Protein AF-A0A3D2N0R5-F1 (afdb_monomer_lite)

Secondary structure (DSSP, 8-state):
-EEEEE---GGGGSTTEEEEETTEEEETTS-EEEEEEEE--TTSTT-TT-BTTB--HHHHHHHHHHHT-EEEE--HHHHHH-SSEEEEEEEESSHHHHHHHHTTTTSB------SSS-----B-

Radius of gyration: 14.34 Å; chains: 1; bounding box: 42×24×33 Å

Structure (mmCIF, N/CA/C/O backbone):
data_AF-A0A3D2N0R5-F1
#
_entry.id   AF-A0A3D2N0R5-F1
#
loop_
_atom_site.group_PDB
_atom_site.id
_atom_site.type_symbol
_atom_site.label_atom_id
_atom_site.label_alt_id
_atom_site.label_comp_id
_atom_site.label_asym_id
_atom_site.label_entity_id
_atom_site.label_seq_id
_atom_site.pdbx_PDB_ins_code
_atom_site.Cartn_x
_atom_site.Cartn_y
_atom_site.Cartn_z
_atom_site.occupancy
_atom_site.B_iso_or_equiv
_atom_site.auth_seq_id
_atom_site.auth_comp_id
_atom_site.auth_asym_id
_atom_site.auth_atom_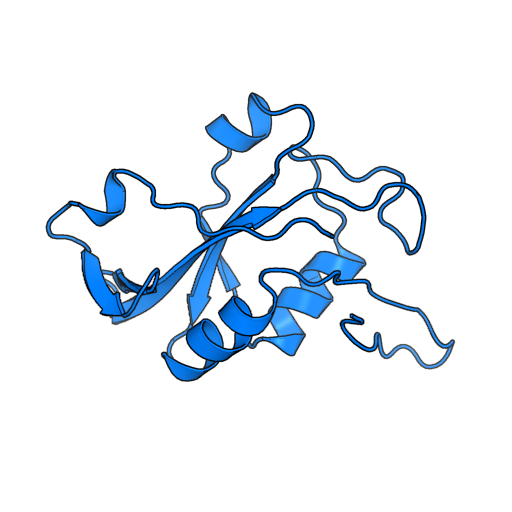id
_atom_site.pdbx_PDB_model_num
ATOM 1 N N . MET A 1 1 ? 9.246 -0.447 -8.792 1.00 92.69 1 MET A N 1
ATOM 2 C CA . MET A 1 1 ? 7.977 0.158 -8.373 1.00 92.69 1 MET A CA 1
ATOM 3 C C . MET A 1 1 ? 8.263 1.560 -7.874 1.00 92.69 1 MET A C 1
ATOM 5 O O . MET A 1 1 ? 9.262 1.792 -7.197 1.00 92.69 1 MET A O 1
ATOM 9 N N . LYS A 1 2 ? 7.421 2.525 -8.222 1.00 93.81 2 LYS A N 1
ATOM 10 C CA . LYS A 1 2 ? 7.651 3.951 -7.965 1.00 93.81 2 LYS A CA 1
ATOM 11 C C . LYS A 1 2 ? 6.344 4.681 -7.691 1.00 93.81 2 LYS A C 1
ATOM 13 O O . LYS A 1 2 ? 5.264 4.115 -7.819 1.00 93.81 2 LYS A O 1
ATOM 18 N N . ASN A 1 3 ? 6.454 5.964 -7.350 1.00 95.94 3 ASN A N 1
ATOM 19 C CA . ASN A 1 3 ? 5.307 6.860 -7.182 1.00 95.94 3 ASN A CA 1
ATOM 20 C C . ASN A 1 3 ? 4.294 6.368 -6.132 1.00 95.94 3 ASN A C 1
ATOM 22 O O . ASN A 1 3 ? 3.092 6.588 -6.283 1.00 95.94 3 ASN A O 1
ATOM 26 N N . PHE A 1 4 ? 4.789 5.743 -5.056 1.00 97.00 4 PHE A N 1
ATOM 27 C CA . PHE A 1 4 ? 3.961 5.262 -3.953 1.00 97.00 4 PHE A CA 1
ATOM 28 C C . PHE A 1 4 ? 3.158 6.397 -3.306 1.00 97.00 4 PHE A C 1
ATOM 30 O O . PHE A 1 4 ? 3.723 7.430 -2.930 1.00 97.00 4 PHE A O 1
ATOM 37 N N . LYS A 1 5 ? 1.847 6.197 -3.145 1.00 97.88 5 LYS A N 1
ATOM 38 C CA . LYS A 1 5 ? 0.920 7.147 -2.507 1.00 97.88 5 LYS A CA 1
ATOM 39 C C . LYS A 1 5 ? -0.099 6.415 -1.648 1.00 97.88 5 LYS A C 1
ATOM 41 O O . LYS A 1 5 ? -0.534 5.323 -2.001 1.00 97.88 5 LYS A O 1
ATOM 46 N N . LEU A 1 6 ? -0.547 7.065 -0.574 1.00 98.19 6 LEU A N 1
ATOM 47 C CA . LEU A 1 6 ? -1.702 6.599 0.193 1.00 98.19 6 LEU A CA 1
ATOM 48 C C . LEU A 1 6 ? -2.953 6.535 -0.686 1.00 98.19 6 LEU A C 1
ATOM 50 O O . LEU A 1 6 ? -3.284 7.486 -1.395 1.00 98.19 6 LEU A O 1
ATOM 54 N N . TYR A 1 7 ? -3.676 5.431 -0.562 1.00 98.38 7 TYR A N 1
ATOM 55 C CA . TYR A 1 7 ? -5.014 5.242 -1.092 1.00 98.38 7 TYR A CA 1
ATOM 56 C C . TYR A 1 7 ? -5.960 4.967 0.077 1.00 98.38 7 TYR A C 1
ATOM 58 O O . TYR A 1 7 ? -5.698 4.110 0.913 1.00 98.38 7 TYR A O 1
ATOM 66 N N . THR A 1 8 ? -7.042 5.737 0.183 1.00 97.94 8 THR A N 1
ATOM 67 C CA . THR A 1 8 ? -8.062 5.529 1.223 1.00 97.94 8 THR A CA 1
ATOM 68 C C . THR A 1 8 ? -9.321 4.972 0.563 1.00 97.94 8 THR A C 1
ATOM 70 O O . THR A 1 8 ? -10.112 5.763 0.047 1.00 97.94 8 THR A O 1
ATOM 73 N N . PRO A 1 9 ? -9.507 3.641 0.525 1.00 97.75 9 PRO A N 1
ATOM 74 C CA . PRO A 1 9 ? -10.718 3.030 -0.011 1.00 97.75 9 PRO A CA 1
ATOM 75 C C . PRO A 1 9 ? -11.936 3.358 0.862 1.00 97.75 9 PRO A C 1
ATOM 77 O O . PRO A 1 9 ? -11.827 3.529 2.079 1.00 97.75 9 PRO A O 1
ATOM 80 N N . GLU A 1 10 ? -13.126 3.371 0.260 1.00 97.62 10 GLU A N 1
ATOM 81 C CA . GLU A 1 10 ? -14.372 3.657 0.985 1.00 97.62 10 GLU A CA 1
ATOM 82 C C . GLU A 1 10 ? -14.645 2.664 2.125 1.00 97.62 10 GLU A C 1
ATOM 84 O O . GLU A 1 10 ? -15.215 3.057 3.144 1.00 97.62 10 GLU A O 1
ATOM 89 N N . LYS A 1 11 ? -14.182 1.408 1.997 1.00 97.12 11 LYS A N 1
ATOM 90 C CA . LYS A 1 11 ? -14.369 0.353 3.010 1.00 97.12 11 LYS A CA 1
ATOM 91 C C . LYS A 1 11 ? -13.796 0.722 4.382 1.00 97.12 11 LYS A C 1
ATOM 93 O O . LYS A 1 11 ? -14.351 0.303 5.394 1.00 97.12 11 LYS A O 1
ATOM 98 N N . TYR A 1 12 ? -12.773 1.578 4.440 1.00 98.00 12 TYR A N 1
ATOM 99 C CA . TYR A 1 12 ? -12.207 2.068 5.702 1.00 98.00 12 TYR A CA 1
ATOM 100 C C . TYR A 1 12 ? -13.153 2.978 6.498 1.00 98.00 12 TYR A C 1
ATOM 102 O O . TYR A 1 12 ? -12.910 3.222 7.675 1.00 98.00 12 TYR A O 1
ATOM 110 N N . ASN A 1 13 ? -14.237 3.470 5.891 1.00 96.25 13 ASN A N 1
ATOM 111 C CA . ASN A 1 13 ? -15.257 4.271 6.576 1.00 96.25 13 ASN A CA 1
ATOM 112 C C . ASN A 1 13 ? -16.383 3.418 7.192 1.00 96.25 13 ASN A C 1
ATOM 114 O O . ASN A 1 13 ? -17.387 3.963 7.655 1.00 96.25 13 ASN A O 1
ATOM 118 N N . THR A 1 14 ? -16.258 2.091 7.161 1.00 97.56 14 THR A N 1
ATOM 119 C CA . THR A 1 14 ? -17.237 1.161 7.739 1.00 97.56 14 THR A CA 1
ATOM 120 C C . THR A 1 14 ? -16.874 0.794 9.181 1.00 97.56 14 THR A C 1
ATOM 122 O O . THR A 1 14 ? -15.783 1.094 9.657 1.00 97.56 14 THR A O 1
ATOM 125 N N . ALA A 1 15 ? -17.791 0.134 9.893 1.00 96.75 15 ALA A N 1
ATOM 126 C CA . ALA A 1 15 ? -17.558 -0.308 11.271 1.00 96.75 15 ALA A CA 1
ATOM 127 C C . ALA A 1 15 ? -16.512 -1.435 11.391 1.00 96.75 15 ALA A C 1
ATOM 129 O O . ALA A 1 15 ? -16.052 -1.708 12.498 1.00 96.75 15 ALA A O 1
ATOM 130 N N . ASP A 1 16 ? -16.136 -2.064 10.274 1.00 97.44 16 ASP A N 1
ATOM 131 C CA . ASP A 1 16 ? -15.157 -3.154 10.237 1.00 97.44 16 ASP A CA 1
ATOM 132 C C . ASP A 1 16 ? -13.708 -2.649 10.336 1.00 97.44 16 ASP A C 1
ATOM 134 O O . ASP A 1 16 ? -12.782 -3.452 10.450 1.00 97.44 16 ASP A O 1
ATOM 138 N N . TYR A 1 17 ? -13.507 -1.325 10.309 1.00 98.31 17 TYR A N 1
ATOM 139 C CA . TYR A 1 17 ? -12.197 -0.692 10.374 1.00 98.31 17 TYR A CA 1
ATOM 140 C C . TYR A 1 17 ? -12.141 0.390 11.457 1.00 98.31 17 TYR A C 1
ATOM 142 O O . TYR A 1 17 ? -12.969 1.296 11.524 1.00 98.31 17 TYR A O 1
ATOM 150 N N . GLU A 1 18 ? -11.101 0.335 12.285 1.00 98.31 18 GLU A N 1
ATOM 151 C CA . GLU A 1 18 ? -10.773 1.362 13.273 1.00 98.31 18 GLU A CA 1
ATOM 152 C C . GLU A 1 18 ? -9.526 2.128 12.824 1.00 98.31 18 GLU A C 1
ATOM 154 O O . GLU A 1 18 ? -8.501 1.531 12.503 1.00 98.31 18 GLU A O 1
ATOM 159 N N . LYS A 1 19 ? -9.566 3.463 12.813 1.00 98.19 19 LYS A N 1
ATOM 160 C CA . LYS A 1 19 ? -8.384 4.262 12.468 1.00 98.19 19 LYS A CA 1
ATOM 161 C C . LYS A 1 19 ? -7.318 4.140 13.563 1.00 98.19 19 LYS A C 1
ATOM 163 O O . LYS A 1 19 ? -7.550 4.561 14.692 1.00 98.19 19 LYS A O 1
ATOM 168 N N . ALA A 1 20 ? -6.139 3.634 13.207 1.00 97.88 20 ALA A N 1
ATOM 169 C CA . ALA A 1 20 ? -5.012 3.434 14.122 1.00 97.88 20 ALA A CA 1
ATOM 170 C C . ALA A 1 20 ? -3.881 4.464 13.928 1.00 97.88 20 ALA A C 1
ATOM 172 O O . ALA A 1 20 ? -3.058 4.652 14.820 1.00 97.88 20 ALA A O 1
ATOM 173 N N . GLY A 1 21 ? -3.854 5.157 12.785 1.00 96.81 21 GLY A N 1
ATOM 174 C CA . GLY A 1 21 ? -2.856 6.172 12.448 1.00 96.81 21 GLY A CA 1
ATOM 175 C C . GLY A 1 21 ? -3.213 6.926 11.166 1.00 96.81 21 GLY A C 1
ATOM 176 O O . GLY A 1 21 ? -4.303 6.769 10.608 1.00 96.81 21 GLY A O 1
ATOM 177 N N . GLU A 1 22 ? -2.312 7.778 10.681 1.00 96.12 22 GLU A N 1
ATOM 178 C CA . GLU A 1 22 ? -2.484 8.417 9.374 1.00 96.12 22 GLU A CA 1
ATOM 179 C C . GLU A 1 22 ? -2.288 7.381 8.261 1.00 96.12 22 GLU A C 1
ATOM 181 O O . GLU A 1 22 ? -1.206 6.831 8.101 1.00 96.12 22 GLU A O 1
ATOM 186 N N . GLY A 1 23 ? -3.362 7.072 7.528 1.00 97.62 23 GLY A N 1
ATOM 187 C CA . GLY A 1 23 ? -3.338 6.032 6.496 1.00 97.62 23 GLY A CA 1
ATOM 188 C C . GLY A 1 23 ? -3.291 4.594 7.030 1.00 97.62 23 GLY A C 1
ATOM 189 O O . GLY A 1 23 ? -3.190 3.674 6.223 1.00 97.62 23 GLY A O 1
ATOM 190 N N . ILE A 1 24 ? -3.389 4.391 8.349 1.00 98.69 24 ILE A N 1
ATOM 191 C CA . ILE A 1 24 ? -3.349 3.073 8.998 1.00 98.69 24 ILE A CA 1
ATOM 192 C C . ILE A 1 24 ? -4.682 2.796 9.683 1.00 98.69 24 ILE A C 1
ATOM 194 O O . ILE A 1 24 ? -5.172 3.609 10.475 1.00 98.69 24 ILE A O 1
ATOM 198 N N . TYR A 1 25 ? -5.232 1.618 9.423 1.00 98.75 25 TYR A N 1
ATOM 199 C CA . TYR A 1 25 ? -6.481 1.141 10.003 1.00 98.75 25 TYR A CA 1
ATOM 200 C C . TYR A 1 25 ? -6.267 -0.237 10.616 1.00 98.75 25 TYR A C 1
ATOM 202 O O . TYR A 1 25 ? -5.320 -0.930 10.268 1.00 98.75 25 TYR A O 1
ATOM 210 N N . LYS A 1 26 ? -7.130 -0.634 11.540 1.00 98.56 26 LYS A N 1
ATOM 211 C CA . LYS A 1 26 ? -7.186 -1.980 12.094 1.00 98.56 26 LYS A CA 1
ATOM 212 C C . LYS A 1 26 ? -8.484 -2.631 11.642 1.00 98.56 26 LYS A C 1
ATOM 214 O O . LYS A 1 26 ? -9.540 -2.049 11.873 1.00 98.56 26 LYS A O 1
ATOM 219 N N . ASN A 1 27 ? -8.406 -3.779 10.978 1.00 97.88 27 ASN A N 1
ATOM 220 C CA . ASN A 1 27 ? -9.586 -4.495 10.492 1.00 97.88 27 ASN A CA 1
ATOM 221 C C . ASN A 1 27 ? -10.231 -5.357 11.601 1.00 97.88 27 ASN A C 1
ATOM 223 O O . ASN A 1 27 ? -9.684 -5.509 12.700 1.00 97.88 27 ASN A O 1
ATOM 227 N N . SER A 1 28 ? -11.383 -5.960 11.302 1.00 96.25 28 SER A N 1
ATOM 228 C CA . SER A 1 28 ? -12.127 -6.841 12.215 1.00 96.25 28 SER A CA 1
ATOM 229 C C . SER A 1 28 ? -11.351 -8.083 12.671 1.00 96.25 28 SER A C 1
ATOM 231 O O . SER A 1 28 ? -11.617 -8.605 13.754 1.00 96.25 28 SER A O 1
ATOM 233 N N . ASP A 1 29 ? -10.374 -8.533 11.880 1.00 95.69 29 ASP A N 1
ATOM 234 C CA . ASP A 1 29 ? -9.502 -9.675 12.193 1.00 95.69 29 ASP A CA 1
ATOM 235 C C . ASP A 1 29 ? -8.340 -9.298 13.130 1.00 95.69 29 ASP A C 1
ATOM 237 O O . ASP A 1 29 ? -7.568 -10.155 13.579 1.00 95.69 29 ASP A O 1
ATOM 241 N N . GLY A 1 30 ? -8.242 -8.010 13.474 1.00 97.12 30 GLY A N 1
ATOM 242 C CA . GLY A 1 30 ? -7.240 -7.450 14.365 1.00 97.12 30 GLY A CA 1
ATOM 243 C C . GLY A 1 30 ? -5.924 -7.079 13.681 1.00 97.12 30 GLY A C 1
ATOM 244 O O . GLY A 1 30 ? -4.974 -6.745 14.393 1.00 97.12 30 GLY A O 1
ATOM 245 N N . ASP A 1 31 ? -5.870 -7.109 12.351 1.00 98.50 31 ASP A N 1
ATOM 246 C CA . ASP A 1 31 ? -4.686 -6.782 11.556 1.00 98.50 31 ASP A CA 1
ATOM 247 C C . ASP A 1 31 ? -4.618 -5.288 11.266 1.00 98.50 31 ASP A C 1
ATOM 249 O O . ASP A 1 31 ? -5.639 -4.637 11.032 1.00 98.50 31 ASP A O 1
ATOM 253 N N . TYR A 1 32 ? -3.405 -4.742 11.266 1.00 98.81 32 TYR A N 1
ATOM 254 C CA . TYR A 1 32 ? -3.154 -3.381 10.816 1.00 98.81 32 TYR A CA 1
ATOM 255 C C . TYR A 1 32 ? -3.013 -3.380 9.305 1.00 98.81 32 TYR A C 1
ATOM 257 O O . TYR A 1 32 ? -2.232 -4.156 8.763 1.00 98.81 32 TYR A O 1
ATOM 265 N N . VAL A 1 33 ? -3.742 -2.493 8.642 1.00 98.81 33 VAL A N 1
ATOM 266 C CA . VAL A 1 33 ? -3.780 -2.380 7.191 1.00 98.81 33 VAL A CA 1
ATOM 267 C C . VAL A 1 33 ? -3.493 -0.959 6.729 1.00 98.81 33 VAL A C 1
ATOM 269 O O . VAL A 1 33 ? -3.851 0.027 7.382 1.00 98.81 33 VAL A O 1
ATOM 272 N N . THR A 1 34 ? -2.872 -0.851 5.563 1.00 98.88 34 THR A N 1
ATOM 273 C CA . THR A 1 34 ? -2.791 0.382 4.784 1.00 98.88 34 THR A CA 1
ATOM 274 C C . THR A 1 34 ? -2.992 0.058 3.315 1.00 98.88 34 THR A C 1
ATOM 276 O O . THR A 1 34 ? -2.681 -1.038 2.864 1.00 98.88 34 THR A O 1
ATOM 279 N N . SER A 1 35 ? -3.533 1.006 2.562 1.00 98.81 35 SER A N 1
ATOM 280 C CA . SER A 1 35 ? -3.701 0.849 1.123 1.00 98.81 35 SER A CA 1
ATOM 281 C C . SER A 1 35 ? -2.816 1.851 0.403 1.00 98.81 35 SER A C 1
ATOM 283 O O . SER A 1 35 ? -2.814 3.040 0.732 1.00 98.81 35 SER A O 1
ATOM 285 N N . LEU A 1 36 ? -2.051 1.363 -0.569 1.00 98.75 36 LEU A N 1
ATOM 286 C CA . LEU A 1 36 ? -1.156 2.176 -1.380 1.00 98.75 36 LEU A CA 1
ATOM 287 C C . LEU A 1 36 ? -1.497 2.027 -2.857 1.00 98.75 36 LEU A C 1
ATOM 289 O O . LEU A 1 36 ? -1.958 0.984 -3.319 1.00 98.75 36 LEU A O 1
ATOM 293 N N . THR A 1 37 ? -1.213 3.092 -3.593 1.00 98.69 37 THR A N 1
ATOM 294 C CA . THR A 1 37 ? -1.059 3.049 -5.045 1.00 98.69 37 THR A CA 1
ATOM 295 C C . THR A 1 37 ? 0.404 3.181 -5.406 1.00 98.69 37 THR A C 1
ATOM 297 O O . THR A 1 37 ? 1.152 3.834 -4.677 1.00 98.69 37 THR A O 1
ATOM 300 N N . PHE A 1 38 ? 0.807 2.585 -6.521 1.00 97.75 38 PHE A N 1
ATOM 301 C CA . PHE A 1 38 ? 2.145 2.718 -7.090 1.00 97.75 38 PHE A CA 1
ATOM 302 C C . PHE A 1 38 ? 2.112 2.466 -8.597 1.00 97.75 38 PHE A C 1
ATOM 304 O O . PHE A 1 38 ? 1.100 2.049 -9.152 1.00 97.75 38 PHE A O 1
ATOM 311 N N . GLU A 1 39 ? 3.224 2.734 -9.263 1.00 96.62 39 GLU A N 1
ATOM 312 C CA . GLU A 1 39 ? 3.440 2.419 -10.671 1.00 96.62 39 GLU A CA 1
ATOM 313 C C . GLU A 1 39 ? 4.591 1.419 -10.780 1.00 96.62 39 GLU A C 1
ATOM 315 O O . GLU A 1 39 ? 5.564 1.491 -10.018 1.00 96.62 39 GLU A O 1
ATOM 320 N N . MET A 1 40 ? 4.511 0.513 -11.746 1.00 93.94 40 MET A N 1
ATOM 321 C CA . MET A 1 40 ? 5.647 -0.329 -12.111 1.00 93.94 40 MET A CA 1
ATOM 322 C C . MET A 1 40 ? 6.744 0.536 -12.758 1.00 93.94 40 MET A C 1
ATOM 324 O O . MET A 1 40 ? 6.464 1.534 -13.435 1.00 93.94 40 MET A O 1
ATOM 328 N N . ASP A 1 41 ? 8.016 0.214 -12.512 1.00 90.12 41 ASP A N 1
ATOM 329 C CA . ASP A 1 41 ? 9.133 0.849 -13.214 1.00 90.12 41 ASP A CA 1
ATOM 330 C C . ASP A 1 41 ? 9.607 -0.008 -14.390 1.00 90.12 41 ASP A C 1
ATOM 332 O O . ASP A 1 41 ? 10.673 -0.611 -14.334 1.00 90.12 41 ASP A O 1
ATOM 336 N N . ASN A 1 42 ? 8.836 0.002 -15.483 1.00 85.31 42 ASN A N 1
ATOM 337 C CA . ASN A 1 42 ? 8.999 -0.858 -16.672 1.00 85.31 42 ASN A CA 1
ATOM 338 C C . ASN A 1 42 ? 10.285 -0.626 -17.490 1.00 85.31 42 ASN A C 1
ATOM 340 O O . ASN A 1 42 ? 10.347 -0.924 -18.680 1.00 85.31 42 ASN A O 1
ATOM 344 N N . THR A 1 43 ? 11.312 -0.030 -16.894 1.00 84.25 43 THR A N 1
ATOM 345 C CA . THR A 1 43 ? 12.575 0.299 -17.554 1.00 84.25 43 THR A CA 1
ATOM 346 C C . THR A 1 43 ? 13.735 -0.596 -17.135 1.00 84.25 43 THR A C 1
ATOM 348 O O . THR A 1 43 ? 14.784 -0.528 -17.779 1.00 84.25 43 THR A O 1
ATOM 351 N N . ARG A 1 44 ? 13.599 -1.377 -16.055 1.00 79.56 44 ARG A N 1
ATOM 352 C CA . ARG A 1 44 ? 14.717 -2.101 -15.435 1.00 79.56 44 ARG A CA 1
ATOM 353 C C . ARG A 1 44 ? 14.257 -3.143 -14.411 1.00 79.56 44 ARG A C 1
ATOM 355 O O . ARG A 1 44 ? 13.133 -3.089 -13.926 1.00 79.56 44 ARG A O 1
ATOM 362 N N . PHE A 1 45 ? 15.204 -3.982 -13.991 1.00 80.12 45 PHE A N 1
ATOM 363 C CA . PHE A 1 45 ? 15.157 -4.780 -12.757 1.00 80.12 45 PHE A CA 1
ATOM 364 C C . PHE A 1 45 ? 13.940 -5.717 -12.621 1.00 80.12 45 PHE A C 1
ATOM 366 O O . PHE A 1 45 ? 13.444 -5.937 -11.519 1.00 80.12 45 PHE A O 1
ATOM 373 N N . GLY A 1 46 ? 13.484 -6.309 -13.731 1.00 78.12 46 GLY A N 1
ATOM 374 C CA . GLY A 1 46 ? 12.425 -7.326 -13.719 1.00 78.12 46 GLY A CA 1
ATOM 375 C C . GLY A 1 46 ? 11.004 -6.756 -13.716 1.00 78.12 46 GLY A C 1
ATOM 376 O O . GLY A 1 46 ? 10.043 -7.482 -13.454 1.00 78.12 46 GLY A O 1
ATOM 377 N N . GLU A 1 47 ? 10.857 -5.461 -13.995 1.00 85.38 47 GLU A N 1
ATOM 378 C CA . GLU A 1 47 ? 9.573 -4.762 -14.072 1.00 85.38 47 GLU A CA 1
ATOM 379 C C . GLU A 1 47 ? 9.119 -4.462 -15.501 1.00 85.38 47 GLU A C 1
ATOM 381 O O . GLU A 1 47 ? 8.040 -3.912 -15.690 1.00 85.38 47 GLU A O 1
ATOM 386 N N . GLU A 1 48 ? 9.910 -4.816 -16.515 1.00 87.50 48 GLU A N 1
ATOM 387 C CA . GLU A 1 48 ? 9.727 -4.396 -17.911 1.00 87.50 48 GLU A CA 1
ATOM 388 C C . GLU A 1 48 ? 8.349 -4.756 -18.493 1.00 87.50 48 GLU A C 1
ATOM 390 O O . GLU A 1 48 ? 7.783 -3.976 -19.258 1.00 87.50 48 GLU A O 1
ATOM 395 N N . GLU A 1 49 ? 7.790 -5.894 -18.080 1.00 87.62 49 GLU A N 1
ATOM 396 C CA . GLU A 1 49 ? 6.474 -6.389 -18.512 1.00 87.62 49 GLU A CA 1
ATOM 397 C C . GLU A 1 49 ? 5.375 -6.175 -17.450 1.00 87.62 49 GLU A C 1
ATOM 399 O O . GLU A 1 49 ? 4.234 -6.590 -17.640 1.00 87.62 49 GLU A O 1
ATOM 404 N N . GLY A 1 50 ? 5.707 -5.537 -16.323 1.00 92.19 50 GLY A N 1
ATOM 405 C CA . GLY A 1 50 ? 4.794 -5.342 -15.204 1.00 92.19 50 GLY A CA 1
ATOM 406 C C . GLY A 1 50 ? 3.669 -4.359 -15.528 1.00 92.19 50 GLY A C 1
ATOM 407 O O . GLY A 1 50 ? 3.884 -3.292 -16.112 1.00 92.19 50 GLY A O 1
ATOM 408 N N . CYS A 1 51 ? 2.454 -4.686 -15.096 1.00 95.44 51 CYS A N 1
ATOM 409 C CA . CYS A 1 51 ? 1.286 -3.811 -15.208 1.00 95.44 51 CYS A CA 1
ATOM 410 C C . CYS A 1 51 ? 0.327 -4.017 -14.021 1.00 95.44 51 CYS A C 1
ATOM 412 O O . CYS A 1 51 ? 0.501 -4.968 -13.260 1.00 95.44 51 CYS A O 1
ATOM 414 N N . PRO A 1 52 ? -0.697 -3.166 -13.828 1.00 97.44 52 PRO A N 1
ATOM 415 C CA . PRO A 1 52 ? -1.671 -3.352 -12.746 1.00 97.44 52 PRO A CA 1
ATOM 416 C C . PRO A 1 52 ? -2.354 -4.728 -12.746 1.00 97.44 52 PRO A C 1
ATOM 418 O O . PRO A 1 52 ? -2.650 -5.270 -11.684 1.00 97.44 52 PRO A O 1
ATOM 421 N N . GLN A 1 53 ? -2.569 -5.316 -13.925 1.00 96.81 53 GLN A N 1
ATOM 422 C CA . GLN A 1 53 ? -3.164 -6.644 -14.098 1.00 96.81 53 GLN A CA 1
ATOM 423 C C . GLN A 1 53 ? -2.169 -7.791 -13.861 1.00 96.81 53 GLN A C 1
ATOM 425 O O . GLN A 1 53 ? -2.597 -8.928 -13.666 1.00 96.81 53 GLN A O 1
ATOM 430 N N . ASP A 1 54 ? -0.867 -7.502 -13.887 1.00 96.00 54 ASP A N 1
ATOM 431 C CA . ASP A 1 54 ? 0.221 -8.469 -13.741 1.00 96.00 54 ASP A CA 1
ATOM 432 C C . ASP A 1 54 ? 1.437 -7.795 -13.083 1.00 96.00 54 ASP A C 1
ATOM 434 O O . ASP A 1 54 ? 2.385 -7.353 -13.740 1.00 96.00 54 ASP A O 1
ATOM 438 N N . ILE A 1 55 ? 1.361 -7.622 -11.759 1.00 95.56 55 ILE A N 1
ATOM 439 C CA . ILE A 1 55 ? 2.421 -6.990 -10.963 1.00 95.56 55 ILE A CA 1
ATOM 440 C C . ILE A 1 55 ? 3.637 -7.926 -10.929 1.00 95.56 55 ILE A C 1
ATOM 442 O O . ILE A 1 55 ? 3.531 -9.086 -10.515 1.00 95.56 55 ILE A O 1
ATOM 446 N N . SER A 1 56 ? 4.809 -7.406 -11.315 1.00 92.94 56 SER A N 1
ATOM 447 C CA . SER A 1 56 ? 6.055 -8.179 -11.344 1.00 92.94 56 SER A CA 1
ATOM 448 C C . SER A 1 56 ? 6.375 -8.799 -9.992 1.00 92.94 56 SER A C 1
ATOM 450 O O . SER A 1 56 ? 6.502 -8.099 -8.989 1.00 92.94 56 SER A O 1
ATOM 452 N N . GLN A 1 57 ? 6.567 -10.118 -9.992 1.00 89.00 57 GLN A N 1
ATOM 453 C CA . GLN A 1 57 ? 6.715 -10.907 -8.771 1.00 89.00 57 GLN A CA 1
ATOM 454 C C . GLN A 1 57 ? 7.973 -10.532 -7.983 1.00 89.00 57 GLN A C 1
ATOM 456 O O . GLN A 1 57 ? 7.858 -10.182 -6.819 1.00 89.00 57 GLN A O 1
ATOM 461 N N . THR A 1 58 ? 9.154 -10.517 -8.608 1.00 87.88 58 THR A N 1
ATOM 462 C CA . THR A 1 58 ? 10.436 -10.342 -7.898 1.00 87.88 58 THR A CA 1
ATOM 463 C C . THR A 1 58 ? 10.508 -9.080 -7.022 1.00 87.88 58 THR A C 1
ATOM 465 O O . THR A 1 58 ? 10.741 -9.211 -5.821 1.00 87.88 58 THR A O 1
ATOM 468 N N . PRO A 1 59 ? 10.296 -7.855 -7.545 1.00 89.44 59 PRO A N 1
ATOM 469 C CA . PRO A 1 59 ? 10.331 -6.660 -6.703 1.00 89.44 59 PRO A CA 1
ATOM 470 C C . PRO A 1 59 ? 9.140 -6.578 -5.747 1.00 89.44 59 PRO A C 1
ATOM 472 O O . PRO A 1 59 ? 9.243 -5.938 -4.703 1.00 89.44 59 PRO A O 1
ATOM 475 N N . PHE A 1 60 ? 8.009 -7.201 -6.079 1.00 93.25 60 PHE A N 1
ATOM 476 C CA . PHE A 1 60 ? 6.840 -7.188 -5.212 1.00 93.25 60 PHE A CA 1
ATOM 477 C C . PHE A 1 60 ? 7.014 -8.111 -4.001 1.00 93.25 60 PHE A C 1
ATOM 479 O O . PHE A 1 60 ? 6.780 -7.672 -2.880 1.00 93.25 60 PHE A O 1
ATOM 486 N N . GLU A 1 61 ? 7.493 -9.340 -4.197 1.00 91.75 61 GLU A N 1
ATOM 487 C CA . GLU A 1 61 ? 7.821 -10.284 -3.122 1.00 91.75 61 GLU A CA 1
ATOM 488 C C . GLU A 1 61 ? 8.900 -9.715 -2.192 1.00 91.75 61 GLU A C 1
ATOM 490 O O . GLU A 1 61 ? 8.721 -9.736 -0.976 1.00 91.75 61 GLU A O 1
ATOM 495 N N . ASP A 1 62 ? 9.954 -9.100 -2.740 1.00 90.31 62 ASP A N 1
ATOM 496 C CA . ASP A 1 62 ? 10.992 -8.456 -1.924 1.00 90.31 62 ASP A CA 1
ATOM 497 C C . ASP A 1 62 ? 10.438 -7.279 -1.097 1.00 90.31 62 ASP A C 1
ATOM 499 O O . ASP A 1 62 ? 10.834 -7.071 0.050 1.00 90.31 62 ASP A O 1
ATOM 503 N N . LEU A 1 63 ? 9.462 -6.527 -1.624 1.00 93.81 63 LEU A N 1
ATOM 504 C CA . LEU A 1 63 ? 8.762 -5.497 -0.850 1.00 93.81 63 LEU A CA 1
ATOM 505 C C . LEU A 1 63 ? 7.978 -6.119 0.311 1.00 93.81 63 LEU A C 1
ATOM 507 O O . LEU A 1 63 ? 8.068 -5.624 1.438 1.00 93.81 63 LEU A O 1
ATOM 511 N N . LEU A 1 64 ? 7.227 -7.193 0.062 1.00 95.81 64 LEU A N 1
ATOM 512 C CA . LEU A 1 64 ? 6.462 -7.881 1.105 1.00 95.81 64 LEU A CA 1
ATOM 513 C C . LEU A 1 64 ? 7.385 -8.391 2.224 1.00 95.81 64 LEU A C 1
ATOM 515 O O . LEU A 1 64 ? 7.137 -8.106 3.400 1.00 95.81 64 LEU A O 1
ATOM 519 N N . ASP A 1 65 ? 8.495 -9.037 1.863 1.00 93.38 65 ASP A N 1
ATOM 520 C CA . ASP A 1 65 ? 9.476 -9.577 2.810 1.00 93.38 65 ASP A CA 1
ATOM 521 C C . ASP A 1 65 ? 10.232 -8.471 3.565 1.00 93.38 65 ASP A C 1
ATOM 523 O O . ASP A 1 65 ? 10.336 -8.499 4.796 1.00 93.38 65 ASP A O 1
ATOM 527 N N . SER A 1 66 ? 10.704 -7.439 2.858 1.00 91.44 66 SER A N 1
ATOM 528 C CA . SER A 1 66 ? 11.461 -6.318 3.437 1.00 91.44 66 SER A CA 1
ATOM 529 C C . SER A 1 66 ? 10.663 -5.529 4.478 1.00 91.44 66 SER A C 1
ATOM 531 O O . SER A 1 66 ? 11.232 -4.988 5.443 1.00 91.44 66 SER A O 1
ATOM 533 N N . TYR A 1 67 ? 9.347 -5.439 4.290 1.00 94.75 67 TYR A N 1
ATOM 534 C CA . TYR A 1 67 ? 8.444 -4.718 5.183 1.00 94.75 67 TYR A CA 1
ATOM 535 C C . TYR A 1 67 ? 7.629 -5.627 6.102 1.00 94.75 67 TYR A C 1
ATOM 537 O O . TYR A 1 67 ? 6.937 -5.100 6.965 1.00 94.75 67 TYR A O 1
ATOM 545 N N . MET A 1 68 ? 7.774 -6.952 5.995 1.00 97.00 68 MET A N 1
ATOM 546 C CA . MET A 1 68 ? 7.049 -7.942 6.800 1.00 97.00 68 MET A CA 1
ATOM 547 C C . MET A 1 68 ? 5.522 -7.784 6.703 1.00 97.00 68 MET A C 1
ATOM 549 O O . MET A 1 68 ? 4.804 -7.856 7.702 1.00 97.00 68 MET A O 1
ATOM 553 N N . VAL A 1 69 ? 5.026 -7.554 5.487 1.00 98.44 69 VAL A N 1
ATOM 554 C CA . VAL A 1 69 ? 3.598 -7.376 5.185 1.00 98.44 69 VAL A CA 1
ATOM 555 C C . VAL A 1 69 ? 3.119 -8.436 4.196 1.00 98.44 69 VAL A C 1
ATOM 557 O O . VAL A 1 69 ? 3.910 -9.034 3.476 1.00 98.44 69 VAL A O 1
ATOM 560 N N . TRP A 1 70 ? 1.809 -8.649 4.120 1.00 98.62 70 TRP A N 1
ATOM 561 C CA . TRP A 1 70 ? 1.177 -9.434 3.055 1.00 98.62 70 TRP A CA 1
ATOM 562 C C . TRP A 1 70 ? 0.064 -8.631 2.387 1.00 98.62 70 TRP A C 1
ATOM 564 O O . TRP A 1 70 ? -0.424 -7.652 2.950 1.00 98.62 70 TRP A O 1
ATOM 574 N N . VAL A 1 71 ? -0.359 -9.046 1.192 1.00 98.44 71 VAL A N 1
ATOM 575 C CA . VAL A 1 71 ? -1.515 -8.434 0.525 1.00 98.44 71 VAL A CA 1
ATOM 576 C C . VAL A 1 71 ? -2.801 -8.960 1.153 1.00 98.44 71 VAL A C 1
ATOM 578 O O . VAL A 1 71 ? -3.037 -10.169 1.150 1.00 98.44 71 VAL A O 1
ATOM 581 N N . SER A 1 72 ? -3.635 -8.071 1.685 1.00 98.12 72 SER A N 1
ATOM 582 C CA . SER A 1 72 ? -4.975 -8.417 2.183 1.00 98.12 72 SER A CA 1
ATOM 583 C C . SER A 1 72 ? -6.084 -8.125 1.175 1.00 98.12 72 SER A C 1
ATOM 585 O O . SER A 1 72 ? -7.141 -8.748 1.244 1.00 98.12 72 SER A O 1
ATOM 587 N N . ASP A 1 73 ? -5.842 -7.229 0.217 1.00 98.38 73 ASP A N 1
ATOM 588 C CA . ASP A 1 73 ? -6.759 -6.937 -0.883 1.00 98.38 73 ASP A CA 1
ATOM 589 C C . ASP A 1 73 ? -5.968 -6.595 -2.147 1.00 98.38 73 ASP A C 1
ATOM 591 O O . ASP A 1 73 ? -5.124 -5.694 -2.141 1.00 98.38 73 ASP A O 1
ATOM 595 N N . PHE A 1 74 ? -6.256 -7.331 -3.221 1.00 97.81 74 PHE A N 1
ATOM 596 C CA . PHE A 1 74 ? -5.631 -7.151 -4.528 1.00 97.81 74 PHE A CA 1
ATOM 597 C C . PHE A 1 74 ? -6.333 -6.107 -5.395 1.00 97.81 74 PHE A C 1
ATOM 599 O O . PHE A 1 74 ? -5.895 -5.864 -6.515 1.00 97.81 74 PHE A O 1
ATOM 606 N N . TYR A 1 75 ? -7.467 -5.557 -4.945 1.00 98.31 75 TYR A N 1
ATOM 607 C CA . TYR A 1 75 ? -8.249 -4.569 -5.687 1.00 98.31 75 TYR A CA 1
ATOM 608 C C . TYR A 1 75 ? -8.455 -4.935 -7.168 1.00 98.31 75 TYR A C 1
ATOM 610 O O . TYR A 1 75 ? -8.258 -4.097 -8.048 1.00 98.31 75 TYR A O 1
ATOM 618 N N . TYR A 1 76 ? -8.836 -6.191 -7.446 1.00 97.50 76 TYR A N 1
ATOM 619 C CA . TYR A 1 76 ? -8.873 -6.745 -8.808 1.00 97.50 76 TYR A CA 1
ATOM 620 C C . TYR A 1 76 ? -9.622 -5.860 -9.809 1.00 97.50 76 TYR A C 1
ATOM 622 O O . TYR A 1 76 ? -9.126 -5.667 -10.912 1.00 97.50 76 TYR A O 1
ATOM 630 N N . ASP A 1 77 ? -10.764 -5.286 -9.424 1.00 98.12 77 ASP A N 1
ATOM 631 C CA . ASP A 1 77 ? -11.552 -4.429 -10.316 1.00 98.12 77 ASP A CA 1
ATOM 632 C C . ASP A 1 77 ? -10.823 -3.112 -10.642 1.00 98.12 77 ASP A C 1
ATOM 634 O O . ASP A 1 77 ? -10.724 -2.732 -11.807 1.00 98.12 77 ASP A O 1
ATOM 638 N N . LEU A 1 78 ? -10.228 -2.450 -9.640 1.00 98.12 78 LEU A N 1
ATOM 639 C CA . LEU A 1 78 ? -9.463 -1.212 -9.853 1.00 98.12 78 LEU A CA 1
ATOM 640 C C . LEU A 1 78 ? -8.216 -1.464 -10.703 1.00 98.12 78 LEU A C 1
ATOM 642 O O . LEU A 1 78 ? -7.898 -0.679 -11.593 1.00 98.12 78 LEU A O 1
ATOM 646 N N . ASN A 1 79 ? -7.518 -2.568 -10.438 1.00 98.25 79 ASN A N 1
ATOM 647 C CA . ASN A 1 79 ? -6.345 -2.966 -11.205 1.00 98.25 79 ASN A CA 1
ATOM 648 C 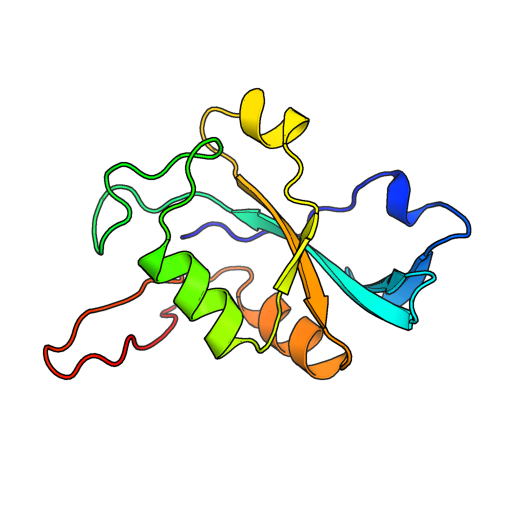C . ASN A 1 79 ? -6.711 -3.391 -12.634 1.00 98.25 79 ASN A C 1
ATOM 650 O O . ASN A 1 79 ? -5.976 -3.069 -13.561 1.00 98.25 79 ASN A O 1
ATOM 654 N N . ALA A 1 80 ? -7.857 -4.043 -12.853 1.00 97.94 80 ALA A N 1
ATOM 655 C CA . ALA A 1 80 ? -8.331 -4.401 -14.190 1.00 97.94 80 ALA A CA 1
ATOM 656 C C . ALA A 1 80 ? -8.636 -3.168 -15.055 1.00 97.94 80 ALA A C 1
ATOM 658 O O . ALA A 1 80 ? -8.351 -3.184 -16.252 1.00 97.94 80 ALA A O 1
ATOM 659 N N . GLU A 1 81 ? -9.176 -2.106 -14.454 1.00 97.69 81 GLU A N 1
ATOM 660 C CA . GLU A 1 81 ? -9.541 -0.856 -15.135 1.00 97.69 81 GLU A CA 1
ATOM 661 C C . GLU A 1 81 ? -8.372 0.128 -15.312 1.00 97.69 81 GLU A C 1
ATOM 663 O O . GLU A 1 81 ? -8.494 1.117 -16.038 1.00 97.69 81 GLU A O 1
ATOM 668 N N . SER A 1 82 ? -7.238 -0.121 -14.657 1.00 97.44 82 SER A N 1
ATOM 669 C CA . SER A 1 82 ? -6.090 0.780 -14.649 1.00 97.44 82 SER A CA 1
ATOM 670 C C . SER A 1 82 ? -5.030 0.370 -15.670 1.00 97.44 82 SER A C 1
ATOM 672 O O . SER A 1 82 ? -4.603 -0.778 -15.719 1.00 97.44 82 SER A O 1
ATOM 674 N N . GLU A 1 83 ? -4.546 1.324 -16.467 1.00 95.94 83 GLU A N 1
ATOM 675 C CA . GLU A 1 83 ? -3.443 1.083 -17.412 1.00 95.94 83 GLU A CA 1
ATOM 676 C C . GLU A 1 83 ? -2.054 1.230 -16.764 1.00 95.94 83 GLU A C 1
ATOM 678 O O . GLU A 1 83 ? -1.065 0.744 -17.306 1.00 95.94 83 GLU A O 1
ATOM 683 N N . VAL A 1 84 ? -1.953 1.938 -15.63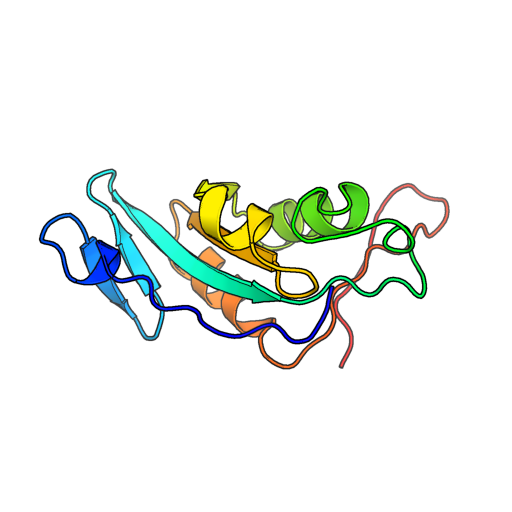2 1.00 96.25 84 VAL A N 1
ATOM 684 C CA . VAL A 1 84 ? -0.659 2.389 -15.075 1.00 96.25 84 VAL A CA 1
ATOM 685 C C . VAL A 1 84 ? -0.578 2.244 -13.556 1.00 96.25 84 VAL A C 1
ATOM 687 O O . VAL A 1 84 ? 0.467 1.882 -13.018 1.00 96.25 84 VAL A O 1
ATOM 690 N N . ILE A 1 85 ? -1.668 2.541 -12.848 1.00 98.25 85 ILE A N 1
ATOM 691 C CA . ILE A 1 85 ? -1.690 2.598 -11.385 1.00 98.25 85 ILE A CA 1
ATOM 692 C C . ILE A 1 85 ? -2.045 1.223 -10.827 1.00 98.25 85 ILE A C 1
ATOM 694 O O . ILE A 1 85 ? -3.130 0.715 -11.095 1.00 98.25 85 ILE A O 1
ATOM 698 N N . CYS A 1 86 ? -1.151 0.660 -10.025 1.00 98.44 86 CYS A N 1
ATOM 699 C CA . CYS A 1 86 ? -1.396 -0.528 -9.221 1.00 98.44 86 CYS A CA 1
ATOM 700 C C . CYS A 1 86 ? -2.018 -0.115 -7.883 1.00 98.44 86 CYS A C 1
ATOM 702 O O . CYS A 1 86 ? -1.583 0.865 -7.275 1.00 98.44 86 CYS A O 1
ATOM 704 N N . TYR A 1 87 ? -2.994 -0.877 -7.405 1.00 98.69 87 TYR A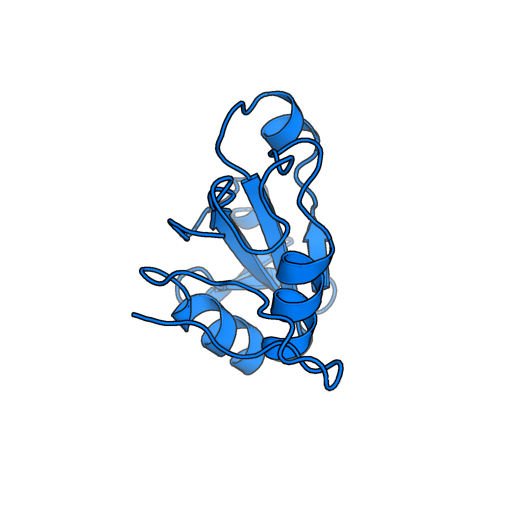 N 1
ATOM 705 C CA . TYR A 1 87 ? -3.670 -0.705 -6.121 1.00 98.69 87 TYR A CA 1
ATOM 706 C C . TYR A 1 87 ? -3.439 -1.954 -5.283 1.00 98.69 87 TYR A C 1
ATOM 708 O O . TYR A 1 87 ? -3.771 -3.035 -5.747 1.00 98.69 87 TYR A O 1
ATOM 716 N N . GLN A 1 88 ? -2.916 -1.820 -4.061 1.00 98.69 88 GLN A N 1
ATOM 717 C CA . GLN A 1 88 ? -2.754 -2.948 -3.133 1.00 98.69 88 GLN A CA 1
ATOM 718 C C . GLN A 1 88 ? -3.074 -2.522 -1.695 1.00 98.69 88 GLN A C 1
ATOM 720 O O . GLN A 1 88 ? -2.689 -1.431 -1.258 1.00 98.69 88 GLN A O 1
ATOM 725 N N . GLU A 1 89 ? -3.765 -3.386 -0.948 1.00 98.81 89 GLU A N 1
ATOM 726 C CA . GLU A 1 89 ? -3.862 -3.288 0.510 1.00 98.81 89 GLU A CA 1
ATOM 727 C C . GLU A 1 89 ? -2.838 -4.215 1.147 1.00 98.81 89 GLU A C 1
ATOM 729 O O . GLU A 1 89 ? -2.798 -5.409 0.855 1.00 98.81 89 GLU A O 1
ATOM 734 N N . PHE A 1 90 ? -2.034 -3.654 2.039 1.00 98.75 90 PHE A N 1
ATOM 735 C CA . PHE A 1 90 ? -1.009 -4.360 2.785 1.00 98.75 90 PHE A CA 1
ATOM 736 C C . PHE A 1 90 ? -1.436 -4.494 4.237 1.00 98.75 90 PHE A C 1
ATOM 738 O O . PHE A 1 90 ? -1.914 -3.527 4.835 1.00 98.75 90 PHE A O 1
ATOM 745 N N . ALA A 1 91 ? -1.205 -5.669 4.809 1.00 98.81 91 ALA A N 1
ATOM 746 C CA . ALA A 1 91 ? -1.544 -6.003 6.179 1.00 98.81 91 ALA A CA 1
ATOM 747 C C . ALA A 1 91 ? -0.327 -6.512 6.963 1.00 98.81 91 ALA A C 1
ATOM 749 O O . ALA A 1 91 ? 0.567 -7.150 6.405 1.00 98.81 91 ALA A O 1
ATOM 750 N N . SER A 1 92 ? -0.316 -6.244 8.270 1.00 98.75 92 SER A N 1
ATOM 751 C CA . SER A 1 92 ? 0.582 -6.860 9.249 1.00 98.75 92 SER A CA 1
ATOM 752 C C . SER A 1 92 ? -0.123 -7.047 10.596 1.00 98.75 92 SER A C 1
ATOM 754 O O . SER A 1 92 ? -1.023 -6.294 10.976 1.00 98.75 92 SER A O 1
ATOM 756 N N . ARG A 1 93 ? 0.333 -8.035 11.377 1.00 98.38 93 ARG A N 1
ATOM 757 C CA . ARG A 1 93 ? -0.046 -8.193 12.792 1.00 98.38 93 ARG A CA 1
ATOM 758 C C . ARG A 1 93 ? 0.529 -7.082 13.676 1.00 98.38 93 ARG A C 1
ATOM 760 O O . ARG A 1 93 ? 0.075 -6.914 14.807 1.00 98.38 93 ARG A O 1
ATOM 767 N N . ASN A 1 94 ? 1.526 -6.345 13.193 1.00 98.31 94 ASN A N 1
ATOM 768 C CA . ASN A 1 94 ? 2.233 -5.321 13.943 1.00 98.31 94 ASN A CA 1
ATOM 769 C C . ASN A 1 94 ? 2.160 -3.968 13.224 1.00 98.31 94 ASN A C 1
ATOM 771 O O . ASN A 1 94 ? 2.562 -3.830 12.071 1.00 98.31 94 ASN A O 1
ATOM 775 N N . ILE A 1 95 ? 1.681 -2.947 13.936 1.00 98.44 95 ILE A N 1
ATOM 776 C CA . ILE A 1 95 ? 1.557 -1.591 13.396 1.00 98.44 95 ILE A CA 1
ATOM 777 C C . ILE A 1 95 ? 2.904 -1.023 12.935 1.00 98.44 95 ILE A C 1
ATOM 779 O O . ILE A 1 95 ? 2.938 -0.310 11.936 1.00 98.44 95 ILE A O 1
ATOM 783 N N . SER A 1 96 ? 4.015 -1.391 13.591 1.00 98.38 96 SER A N 1
ATOM 784 C CA . SER A 1 96 ? 5.343 -0.882 13.226 1.00 98.38 96 SER A CA 1
ATOM 785 C C . SER A 1 96 ? 5.774 -1.293 11.820 1.00 98.38 96 SER A C 1
ATOM 787 O O . SER A 1 96 ? 6.549 -0.583 11.185 1.00 98.38 96 SER A O 1
ATOM 789 N N . ASP A 1 97 ? 5.280 -2.427 11.325 1.00 98.50 97 ASP A N 1
ATOM 790 C CA . ASP A 1 97 ? 5.597 -2.923 9.985 1.00 98.50 97 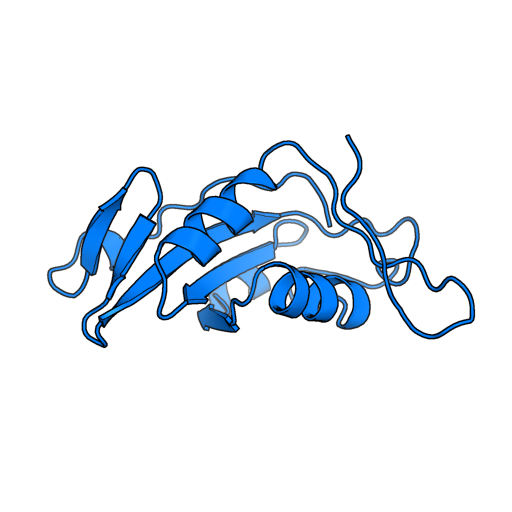ASP A CA 1
ATOM 791 C C . ASP A 1 97 ? 4.866 -2.086 8.927 1.00 98.50 97 ASP A C 1
ATOM 793 O O . ASP A 1 97 ? 5.460 -1.679 7.929 1.00 98.50 97 ASP A O 1
ATOM 797 N N . ILE A 1 98 ? 3.609 -1.714 9.204 1.00 98.62 98 ILE A N 1
ATOM 798 C CA . ILE A 1 98 ? 2.847 -0.775 8.371 1.00 98.62 98 ILE A CA 1
ATOM 799 C C . ILE A 1 98 ? 3.483 0.620 8.402 1.00 98.62 98 ILE A C 1
ATOM 801 O O . ILE A 1 98 ? 3.662 1.237 7.354 1.00 98.62 98 ILE A O 1
ATOM 805 N N . GLU A 1 99 ? 3.880 1.116 9.575 1.00 98.38 99 GLU A N 1
ATOM 806 C CA . GLU A 1 99 ? 4.596 2.394 9.698 1.00 98.38 99 GLU A CA 1
ATOM 807 C C . GLU A 1 99 ? 5.912 2.384 8.907 1.00 98.38 99 GLU A C 1
ATOM 809 O O . GLU A 1 99 ? 6.229 3.351 8.208 1.00 98.38 99 GLU A O 1
ATOM 814 N N . LYS A 1 100 ? 6.661 1.272 8.960 1.00 97.06 100 LYS A N 1
ATOM 815 C CA . LYS A 1 100 ? 7.878 1.075 8.166 1.00 97.06 100 LYS A CA 1
ATOM 816 C C . LYS A 1 100 ? 7.556 1.098 6.672 1.00 97.06 100 LYS A C 1
ATOM 818 O O . LYS A 1 100 ? 8.237 1.820 5.941 1.00 97.06 100 LYS A O 1
ATOM 823 N N . LEU A 1 101 ? 6.524 0.375 6.226 1.00 97.38 101 LEU A N 1
ATOM 824 C CA . LEU A 1 101 ? 6.071 0.367 4.830 1.00 97.38 101 LEU A CA 1
ATOM 825 C C . LEU A 1 101 ? 5.744 1.777 4.347 1.00 97.38 101 LEU A C 1
ATOM 827 O O . LEU A 1 101 ? 6.233 2.182 3.300 1.00 97.38 101 LEU A O 1
ATOM 831 N N . LEU A 1 102 ? 5.004 2.570 5.125 1.00 97.50 102 LEU A N 1
ATOM 832 C CA . LEU A 1 102 ? 4.636 3.937 4.739 1.00 97.50 102 LEU A CA 1
ATOM 833 C C . LEU A 1 102 ? 5.843 4.859 4.500 1.00 97.50 102 LEU A C 1
ATOM 835 O O . LEU A 1 102 ? 5.722 5.842 3.770 1.00 97.50 102 LEU A O 1
ATOM 839 N N . THR A 1 103 ? 7.031 4.522 5.015 1.00 95.50 103 THR A N 1
ATOM 840 C CA . THR A 1 103 ? 8.267 5.262 4.705 1.00 95.50 103 THR A CA 1
ATOM 841 C C . THR A 1 103 ? 8.736 5.115 3.251 1.00 95.50 103 THR A C 1
ATOM 843 O O . THR A 1 103 ? 9.693 5.789 2.863 1.00 95.50 103 THR A O 1
ATOM 846 N N . ILE A 1 104 ? 8.109 4.238 2.458 1.00 94.56 104 ILE A N 1
ATOM 847 C CA . ILE A 1 104 ? 8.343 4.072 1.016 1.00 94.56 104 ILE A CA 1
ATOM 848 C C . ILE A 1 104 ? 7.724 5.205 0.186 1.00 94.56 104 ILE A C 1
ATOM 850 O O . ILE A 1 104 ? 8.105 5.415 -0.963 1.00 94.56 104 ILE A O 1
ATOM 854 N N . ILE A 1 105 ? 6.765 5.947 0.752 1.00 95.25 105 ILE A N 1
ATOM 855 C CA . ILE A 1 105 ? 6.106 7.056 0.060 1.00 95.25 105 ILE A CA 1
ATOM 856 C C . ILE A 1 105 ? 7.150 8.107 -0.316 1.00 95.25 105 ILE A C 1
ATOM 858 O O . ILE A 1 105 ? 7.933 8.563 0.517 1.00 95.25 105 ILE A O 1
ATOM 862 N N . GLY A 1 106 ? 7.136 8.491 -1.592 1.00 89.69 106 GLY A N 1
ATOM 863 C CA . GLY A 1 106 ? 8.118 9.408 -2.167 1.00 89.69 106 GLY A CA 1
ATOM 864 C C . GLY A 1 106 ? 9.432 8.760 -2.610 1.00 89.69 106 GLY A C 1
ATOM 865 O O . GLY A 1 106 ? 10.270 9.488 -3.123 1.00 89.69 106 GLY A O 1
ATOM 866 N N . LYS A 1 107 ? 9.594 7.437 -2.463 1.00 91.94 107 LYS A N 1
ATOM 867 C CA . LYS A 1 107 ? 10.793 6.686 -2.871 1.00 91.94 107 LYS A CA 1
ATOM 868 C C . LYS A 1 107 ? 10.505 5.730 -4.030 1.00 91.94 107 LYS A C 1
ATOM 870 O O . LYS A 1 107 ? 9.348 5.500 -4.401 1.00 91.94 107 LYS A O 1
ATOM 875 N N . GLN A 1 108 ? 11.566 5.143 -4.580 1.00 90.56 108 GLN A N 1
ATOM 876 C CA . GLN A 1 108 ? 11.496 4.027 -5.523 1.00 90.56 108 GLN A CA 1
ATOM 877 C C . GLN A 1 108 ? 11.943 2.726 -4.849 1.00 90.56 108 GLN A C 1
ATOM 879 O O . GLN A 1 108 ? 12.859 2.713 -4.029 1.00 90.56 108 GLN A O 1
ATOM 884 N N . PHE A 1 109 ? 11.294 1.623 -5.205 1.00 89.94 109 PHE A N 1
ATOM 885 C CA . PHE A 1 109 ? 11.626 0.279 -4.744 1.00 89.94 109 PHE A CA 1
ATOM 886 C C . PHE A 1 109 ? 11.966 -0.580 -5.950 1.00 89.94 109 PHE A C 1
ATOM 888 O O . PHE A 1 109 ? 11.204 -0.603 -6.911 1.00 89.94 109 PHE A O 1
ATOM 895 N N . TYR A 1 110 ? 13.077 -1.296 -5.901 1.00 85.88 110 TYR A N 1
ATOM 896 C CA . TYR A 1 110 ? 13.490 -2.226 -6.941 1.00 85.88 110 TYR A CA 1
ATOM 897 C C . TYR A 1 110 ? 14.223 -3.397 -6.289 1.00 85.88 110 TYR A C 1
ATOM 899 O O . TYR A 1 110 ? 14.859 -3.234 -5.248 1.00 85.88 110 TYR A O 1
ATOM 907 N N . ALA A 1 111 ? 14.163 -4.557 -6.934 1.00 79.00 111 ALA A N 1
ATOM 908 C CA . ALA A 1 111 ? 14.928 -5.731 -6.548 1.00 79.00 111 ALA A CA 1
ATOM 909 C C . ALA A 1 111 ? 16.133 -5.866 -7.491 1.00 79.00 111 ALA A C 1
ATOM 911 O O . ALA A 1 111 ? 15.965 -6.071 -8.691 1.00 79.00 111 ALA A O 1
ATOM 912 N N . VAL A 1 112 ? 17.357 -5.721 -6.970 1.00 72.44 112 VAL A N 1
ATOM 913 C CA . VAL A 1 112 ? 18.593 -5.936 -7.752 1.00 72.44 112 VAL A CA 1
ATOM 914 C C . VAL A 1 112 ? 19.134 -7.329 -7.479 1.00 72.44 112 VAL A C 1
ATOM 916 O O . VAL A 1 112 ? 19.428 -7.635 -6.330 1.00 72.44 112 VAL A O 1
ATOM 919 N N . ASP A 1 113 ? 19.285 -8.145 -8.521 1.00 69.44 113 ASP A N 1
ATOM 920 C CA . ASP A 1 113 ? 20.060 -9.383 -8.432 1.00 69.44 113 ASP A CA 1
A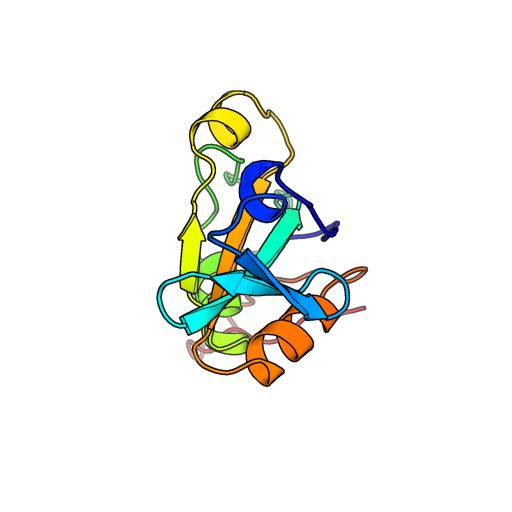TOM 921 C C . ASP A 1 113 ? 21.552 -9.022 -8.386 1.00 69.44 113 ASP A C 1
ATOM 923 O O . ASP A 1 113 ? 22.113 -8.528 -9.370 1.00 69.44 113 ASP A O 1
ATOM 927 N N . ASP A 1 114 ? 22.189 -9.210 -7.232 1.00 63.53 114 ASP A N 1
ATOM 928 C CA . ASP A 1 114 ? 23.627 -9.003 -7.048 1.00 63.53 114 ASP A CA 1
ATOM 929 C C . ASP A 1 114 ? 24.467 -10.257 -7.359 1.00 63.53 114 ASP A C 1
ATOM 931 O O . ASP A 1 114 ? 25.695 -10.223 -7.254 1.00 63.53 114 ASP A O 1
ATOM 935 N N . GLY A 1 115 ? 23.827 -11.341 -7.812 1.00 59.19 115 GLY A N 1
ATOM 936 C CA . GLY A 1 115 ? 24.461 -12.619 -8.124 1.00 59.19 115 GLY A CA 1
ATOM 937 C C . GLY A 1 115 ? 24.560 -13.585 -6.940 1.00 59.19 115 GLY A C 1
ATOM 938 O O . GLY A 1 115 ? 24.915 -14.744 -7.165 1.00 59.19 115 GLY A O 1
ATOM 939 N N . ASP A 1 116 ? 24.205 -13.158 -5.721 1.00 58.22 116 ASP A N 1
ATOM 940 C CA . ASP A 1 116 ? 24.204 -13.988 -4.506 1.00 58.22 116 ASP A CA 1
ATOM 941 C C . ASP A 1 116 ? 22.780 -14.323 -4.007 1.00 58.22 116 ASP A C 1
ATOM 943 O O . ASP A 1 116 ? 22.610 -15.002 -2.990 1.00 58.22 116 ASP A O 1
ATOM 947 N N . GLY A 1 117 ? 21.747 -13.918 -4.756 1.00 52.84 117 GLY A N 1
ATOM 948 C CA . GLY A 1 117 ? 20.350 -14.273 -4.493 1.00 52.84 117 GLY A CA 1
ATOM 949 C C . GLY A 1 117 ? 19.673 -13.451 -3.393 1.00 52.84 117 GLY A C 1
ATOM 950 O O . GLY A 1 117 ? 18.630 -13.876 -2.895 1.00 52.84 117 GLY A O 1
ATOM 951 N N . TYR A 1 118 ? 20.239 -12.298 -3.018 1.00 51.19 118 TYR A N 1
ATOM 952 C CA . TYR A 1 118 ? 19.637 -11.357 -2.071 1.00 51.19 118 TYR A CA 1
ATOM 953 C C . TYR A 1 118 ? 19.366 -10.015 -2.753 1.00 51.19 118 TYR A C 1
ATOM 955 O O . TYR A 1 118 ? 20.277 -9.329 -3.205 1.00 51.19 118 TYR A O 1
ATOM 963 N N . TYR A 1 119 ? 18.094 -9.629 -2.813 1.00 58.12 119 TYR A N 1
ATOM 964 C CA . TYR A 1 119 ? 17.671 -8.378 -3.429 1.00 58.12 119 TYR A CA 1
ATOM 965 C C . TYR A 1 119 ? 17.760 -7.233 -2.406 1.00 58.12 119 TYR A C 1
ATOM 967 O O . TYR A 1 119 ? 17.343 -7.368 -1.255 1.00 58.12 119 TYR A O 1
ATOM 975 N N . HIS A 1 120 ? 18.396 -6.115 -2.786 1.00 58.50 120 HIS A N 1
ATOM 976 C CA . HIS A 1 120 ? 18.680 -5.011 -1.864 1.00 58.50 120 HIS A CA 1
ATOM 977 C C . HIS A 1 120 ? 18.297 -3.607 -2.381 1.00 58.50 120 HIS A C 1
ATOM 979 O O . HIS A 1 120 ? 18.909 -3.063 -3.297 1.00 58.50 120 HIS A O 1
ATOM 985 N N . THR A 1 121 ? 17.441 -2.976 -1.566 1.00 57.53 121 THR A N 1
ATOM 986 C CA . THR A 1 121 ? 17.404 -1.564 -1.118 1.00 57.53 121 THR A CA 1
ATOM 987 C C . THR A 1 121 ? 16.752 -0.493 -2.006 1.00 57.53 121 THR A C 1
ATOM 989 O O . THR A 1 121 ? 17.287 -0.063 -3.023 1.00 57.53 121 THR A O 1
ATOM 992 N N . VAL A 1 122 ? 15.660 0.054 -1.454 1.00 56.84 122 VAL A N 1
ATOM 993 C CA . VAL A 1 122 ? 15.014 1.352 -1.729 1.00 56.84 122 VAL A CA 1
ATOM 994 C C . VAL A 1 122 ? 16.038 2.485 -1.809 1.00 56.84 122 VAL A C 1
ATOM 996 O O . VAL A 1 122 ? 16.695 2.777 -0.807 1.00 56.84 122 VAL A O 1
ATOM 999 N N . THR A 1 123 ? 16.137 3.177 -2.946 1.00 59.00 123 THR A N 1
ATOM 1000 C CA . THR A 1 123 ? 16.935 4.412 -3.036 1.00 59.00 123 THR A CA 1
ATOM 1001 C C . THR A 1 123 ? 16.109 5.629 -3.442 1.00 59.00 123 THR A C 1
ATOM 1003 O O . THR A 1 123 ? 15.144 5.520 -4.196 1.00 59.00 123 THR A O 1
ATOM 1006 N N . GLU A 1 124 ? 16.524 6.731 -2.801 1.00 49.22 124 GLU A N 1
ATOM 1007 C CA . GLU A 1 124 ? 16.156 8.160 -2.872 1.00 49.22 124 GLU A CA 1
ATOM 1008 C C . GLU A 1 124 ? 14.751 8.549 -3.354 1.00 49.22 124 GLU A C 1
ATOM 1010 O O . GLU A 1 124 ? 14.439 8.458 -4.562 1.00 49.22 124 GLU A O 1
#

Sequence (124 aa):
MKNFKLYTPEKYNTADYEKAGEGIYKNSDGDYVTSLTFEMDNTRFGEEEGCPQDISQTPFEDLLDSYMVWVSDFYYDLNAESEVICYQEFASRNISDIEKLLTIIGKQFYAVDDGDGYYHTVTE

pLDDT: mean 91.47, std 12.16, range [49.22, 98.88]

Foldseek 3Di:
DAQKDFDDDPCCVDPQWDDPDDQWIAGVVRKIKGKIKGFFPLPDAQRVPAALQRHRDQQVVLLCVVLVWDFPDQPNVVSVPDGTMHMTMIIDNDVVSVVVSVVCNRWDTHFDCPVPPHGDDIDD